Protein AF-A0A2N2AC97-F1 (afdb_monomer)

Radius of gyration: 33.81 Å; Cα contacts (8 Å, |Δi|>4): 163; chains: 1; bounding box: 79×68×100 Å

Nearest PDB structures (foldseek):
  2xqy-assembly2_E  TM=6.187E-01  e=1.130E+00  Suid alphaherpesvirus 1
  8y3t-assembly1_B  TM=5.162E-01  e=1.990E+00  Emesvirus zinderi
  3szh-assembly2_D  TM=3.914E-01  e=5.440E+00  Shewanella denitrificans OS217
  3szi-assembly3_F  TM=3.974E-01  e=6.169E+00  Shewanella denitrificans OS217
  5zdh-assembly1_A  TM=3.223E-01  e=2.559E+00  Escherichia coli ETEC H10407

Secondary structure (DSSP, 8-state):
-----------------PPPHHHHHHHHHHHHHHHHHHHHHHHHHHHHHHHHHHHHHHHHHHHHHHHHHHHTHHHHHTTTT-B-TTPPPPP-SSHHHHHHHHHHHHHHHHSTT-EEEEEEEETTEEEEEEEEE-TTSTT--GGGEEEEEEEEE-

Sequence (154 aa):
MLAQTSHVFHSPSRAQGGFSLMEVLIAVLILAIGLLGLAGLQTFSLQSNVNAYQRSQATALSYEIIDAMRTNRDIARAGGYDLALGAAPAGGASVNAQDVFAWYQRVTNLLPAAQASIQPIGVDVYTVTLQWSDSKRAGAAAGDTQTFTVTTQL

Foldseek 3Di:
DDDDDDDDDDDDDDDPDDDDPVNVVVVVVVVVVVVVVVVVVVVVVVVVVVVVQLLVLVVVLVVQVVVVCVVVVVCVQVVLQFFDWPDQQDQDPDPSSPSNNVSVVSLPVSAAPKTWGWDDPDRQKIKIKIKGFPPPDPDDDPVRIDIDIDIDGD

pLDDT: mean 87.78, std 14.35, range [38.34, 98.19]

Structure (mmCIF, N/CA/C/O backbone):
data_AF-A0A2N2AC97-F1
#
_entry.id   AF-A0A2N2AC97-F1
#
loop_
_atom_site.group_PDB
_atom_site.id
_atom_site.type_symbol
_atom_site.label_atom_id
_atom_site.label_alt_id
_atom_site.label_comp_id
_atom_site.label_asym_id
_atom_site.label_entity_id
_atom_site.label_seq_id
_atom_site.pdbx_PDB_ins_code
_atom_site.Cartn_x
_atom_site.Cartn_y
_atom_site.Cartn_z
_atom_site.occupancy
_atom_site.B_iso_or_equiv
_atom_site.auth_seq_id
_atom_site.auth_comp_id
_atom_site.auth_asym_id
_atom_site.auth_atom_id
_atom_site.pdbx_PDB_model_num
ATOM 1 N N . MET A 1 1 ? -56.431 -49.200 75.696 1.00 48.41 1 MET A N 1
ATOM 2 C CA . MET A 1 1 ? -56.320 -49.530 74.257 1.00 48.41 1 MET A CA 1
ATOM 3 C C . MET A 1 1 ? -56.024 -48.217 73.532 1.00 48.41 1 MET A C 1
ATOM 5 O O . MET A 1 1 ? -56.590 -47.209 73.925 1.00 48.41 1 MET A O 1
ATOM 9 N N . LEU A 1 2 ? -55.017 -48.213 72.658 1.00 44.66 2 LEU A N 1
ATOM 10 C CA . LEU A 1 2 ? -54.078 -47.115 72.357 1.00 44.66 2 LEU A CA 1
ATOM 11 C C . LEU A 1 2 ? -54.678 -45.846 71.713 1.00 44.66 2 LEU A C 1
ATOM 13 O O . LEU A 1 2 ? -55.498 -45.935 70.806 1.00 44.66 2 LEU A O 1
ATOM 17 N N . ALA A 1 3 ? -54.177 -44.679 72.137 1.00 52.81 3 ALA A N 1
ATOM 18 C CA . ALA A 1 3 ? -54.331 -43.401 71.443 1.00 52.81 3 ALA A CA 1
ATOM 19 C C . ALA A 1 3 ? -53.419 -43.364 70.204 1.00 52.81 3 ALA A C 1
ATOM 21 O O . ALA A 1 3 ? -52.243 -43.713 70.298 1.00 52.81 3 ALA A O 1
ATOM 22 N N . GLN A 1 4 ? -53.950 -42.945 69.055 1.00 59.34 4 GLN A N 1
ATOM 23 C CA . GLN A 1 4 ? -53.195 -42.799 67.811 1.00 59.34 4 GLN A CA 1
ATOM 24 C C . GLN A 1 4 ? -53.131 -41.312 67.440 1.00 59.34 4 GLN A C 1
ATOM 26 O O . GLN A 1 4 ? -54.106 -40.723 66.985 1.00 59.34 4 GLN A O 1
ATOM 31 N N . THR A 1 5 ? -51.982 -40.692 67.698 1.00 64.56 5 THR A N 1
ATOM 32 C CA . THR A 1 5 ? -51.648 -39.316 67.321 1.00 64.56 5 THR A CA 1
ATOM 33 C C . THR A 1 5 ? -51.212 -39.276 65.857 1.00 64.56 5 THR A C 1
ATOM 35 O O . THR A 1 5 ? -50.158 -39.790 65.489 1.00 64.56 5 THR A O 1
ATOM 38 N N . SER A 1 6 ? -52.022 -38.656 65.002 1.00 68.25 6 SER A N 1
ATOM 39 C CA . SER A 1 6 ? -51.676 -38.377 63.609 1.00 68.25 6 SER A CA 1
ATOM 40 C C . SER A 1 6 ? -50.721 -37.180 63.527 1.00 68.25 6 SER A C 1
ATOM 42 O O . SER A 1 6 ? -51.126 -36.044 63.773 1.00 68.25 6 SER A O 1
ATOM 44 N N . HIS A 1 7 ? -49.459 -37.416 63.166 1.00 63.84 7 HIS A N 1
ATOM 45 C CA . HIS A 1 7 ? -48.518 -36.346 62.828 1.00 63.84 7 HIS A CA 1
ATOM 46 C C . HIS A 1 7 ? -48.742 -35.887 61.380 1.00 63.84 7 HIS A C 1
ATOM 48 O O . HIS A 1 7 ? -48.517 -36.639 60.435 1.00 63.84 7 HIS A O 1
ATOM 54 N N . VAL A 1 8 ? -49.188 -34.641 61.211 1.00 73.31 8 VAL A N 1
ATOM 55 C CA . VAL A 1 8 ? -49.338 -33.978 59.908 1.00 73.31 8 VAL A CA 1
ATOM 56 C C . VAL A 1 8 ? -47.994 -33.360 59.510 1.00 73.31 8 VAL A C 1
ATOM 58 O O . VAL A 1 8 ? -47.516 -32.428 60.161 1.00 73.31 8 VAL A O 1
ATOM 61 N N . PHE A 1 9 ? -47.371 -33.868 58.443 1.00 69.62 9 PHE A N 1
ATOM 62 C CA . PHE A 1 9 ? -46.170 -33.267 57.857 1.00 69.62 9 PHE A CA 1
ATOM 63 C C . PHE A 1 9 ? -46.538 -31.975 57.115 1.00 69.62 9 PHE A C 1
ATOM 65 O O . PHE A 1 9 ? -47.241 -32.009 56.109 1.00 69.62 9 PHE A O 1
ATOM 72 N N . HIS A 1 10 ? -46.045 -30.836 57.598 1.00 70.88 10 HIS A N 1
ATOM 73 C CA . HIS A 1 10 ? -46.129 -29.561 56.889 1.00 70.88 10 HIS A CA 1
ATOM 74 C C . HIS A 1 10 ? -44.918 -29.440 55.958 1.00 70.88 10 HIS A C 1
ATOM 76 O O . HIS A 1 10 ? -43.780 -29.362 56.422 1.00 70.88 10 HIS A O 1
ATOM 82 N N . SER A 1 11 ? -45.140 -29.444 54.642 1.00 73.69 11 SER A N 1
ATOM 83 C CA . SER A 1 11 ? -44.089 -29.123 53.673 1.00 73.69 11 SER A CA 1
ATOM 84 C C . SER A 1 11 ? -43.757 -27.629 53.760 1.00 73.69 11 SER A C 1
ATOM 86 O O . SER A 1 11 ? -44.674 -26.811 53.661 1.00 73.69 11 SER A O 1
ATOM 88 N N . PRO A 1 12 ? -42.482 -27.231 53.923 1.00 67.94 12 PRO A N 1
ATOM 89 C CA . PRO A 1 12 ? -42.126 -25.822 53.910 1.00 67.94 12 PRO A CA 1
ATOM 90 C C . PRO A 1 12 ? -42.380 -25.248 52.512 1.00 67.94 12 PRO A C 1
ATOM 92 O O . PRO A 1 12 ? -41.783 -25.674 51.521 1.00 67.94 12 PRO A O 1
ATOM 95 N N . SER A 1 13 ? -43.281 -24.272 52.432 1.00 68.56 13 SER A N 1
ATOM 96 C CA . SER A 1 13 ? -43.493 -23.446 51.249 1.00 68.56 13 SER A CA 1
ATOM 97 C C . SER A 1 13 ? -42.212 -22.666 50.952 1.00 68.56 13 SER A C 1
ATOM 99 O O . SER A 1 13 ? -41.811 -21.805 51.737 1.00 68.56 13 SER A O 1
ATOM 101 N N . ARG A 1 14 ? -41.551 -22.964 49.826 1.00 67.38 14 ARG A N 1
ATOM 102 C CA . ARG A 1 14 ? -40.446 -22.142 49.316 1.00 67.38 14 ARG A CA 1
ATOM 103 C C . ARG A 1 14 ? -40.972 -20.728 49.079 1.00 67.38 14 ARG A C 1
ATOM 105 O O . ARG A 1 14 ? -41.872 -20.543 48.264 1.00 67.38 14 ARG A O 1
ATOM 112 N N . ALA A 1 15 ? -40.420 -19.749 49.790 1.00 63.06 15 ALA A N 1
ATOM 113 C CA . ALA A 1 15 ? -40.718 -18.345 49.559 1.00 63.06 15 ALA A CA 1
ATOM 114 C C . ALA A 1 15 ? -40.333 -17.987 48.114 1.00 63.06 15 ALA A C 1
ATOM 116 O O . ALA A 1 15 ? -39.158 -18.027 47.749 1.00 63.06 15 ALA A O 1
ATOM 117 N N . GLN A 1 16 ? -41.326 -17.680 47.280 1.00 62.84 16 GLN A N 1
ATOM 118 C CA . GLN A 1 16 ? -41.102 -17.046 45.986 1.00 62.84 16 GLN A CA 1
ATOM 119 C C . GLN A 1 16 ? -40.643 -15.611 46.254 1.00 62.84 16 GLN A C 1
ATOM 121 O O . GLN A 1 16 ? -41.453 -14.725 46.516 1.00 62.84 16 GLN A O 1
ATOM 126 N N . GLY A 1 17 ? -39.328 -15.395 46.249 1.00 63.72 17 GLY A N 1
ATOM 127 C CA . GLY A 1 17 ? -38.753 -14.056 46.210 1.00 63.72 17 GLY A CA 1
ATOM 128 C C . GLY A 1 17 ? -39.037 -13.442 44.843 1.00 63.72 17 GLY A C 1
ATOM 129 O O . GLY A 1 17 ? -38.502 -13.907 43.841 1.00 63.72 17 GLY A O 1
ATOM 130 N N . GLY A 1 18 ? -39.925 -12.450 44.789 1.00 69.31 18 GLY A N 1
ATOM 131 C CA . GLY A 1 18 ? -40.121 -11.638 43.590 1.00 69.31 18 GLY A CA 1
ATOM 132 C C . GLY A 1 18 ? -38.859 -10.837 43.260 1.00 69.31 18 GLY A C 1
ATOM 133 O O . GLY A 1 18 ? -38.106 -10.464 44.159 1.00 69.31 18 GLY A O 1
ATOM 134 N N . PHE A 1 19 ? -38.636 -10.569 41.973 1.00 70.31 19 PHE A N 1
ATOM 135 C CA . PHE A 1 19 ? -37.532 -9.729 41.507 1.00 70.31 19 PHE A CA 1
ATOM 136 C C . PHE A 1 19 ? -37.603 -8.328 42.127 1.00 70.31 19 PHE A C 1
ATOM 138 O O . PHE A 1 19 ? -38.654 -7.681 42.120 1.00 70.31 19 PHE A O 1
ATOM 145 N N . SER A 1 20 ? -36.473 -7.846 42.645 1.00 83.88 20 SER A N 1
ATOM 146 C CA . SER A 1 20 ? -36.346 -6.477 43.149 1.00 83.88 20 SER A CA 1
ATOM 147 C C . SER A 1 20 ? -36.136 -5.493 41.992 1.00 83.88 20 SER A C 1
ATOM 149 O O . SER A 1 20 ? -35.414 -5.785 41.041 1.00 83.88 20 SER A O 1
ATOM 151 N N . LEU A 1 21 ? -36.694 -4.281 42.083 1.00 90.12 21 LEU A N 1
ATOM 152 C CA . LEU A 1 21 ? -36.465 -3.210 41.098 1.00 90.12 21 LEU A CA 1
ATOM 153 C C . LEU A 1 21 ? -34.973 -2.839 40.978 1.00 90.12 21 LEU A C 1
ATOM 155 O O . LEU A 1 21 ? -34.499 -2.493 39.898 1.00 90.12 21 LEU A O 1
ATOM 159 N N . MET A 1 22 ? -34.212 -2.990 42.067 1.00 90.81 22 MET A N 1
ATOM 160 C CA . MET A 1 22 ? -32.756 -2.812 42.068 1.00 90.81 22 MET A CA 1
ATOM 161 C C . MET A 1 22 ? -32.041 -3.848 41.196 1.00 90.81 22 MET A C 1
ATOM 163 O O . MET A 1 22 ? -31.050 -3.524 40.551 1.00 90.81 22 MET A O 1
ATOM 167 N N . GLU A 1 23 ? -32.549 -5.078 41.139 1.00 91.88 23 GLU A N 1
ATOM 168 C CA . GLU A 1 23 ? -31.954 -6.160 40.352 1.00 91.88 23 GLU A CA 1
ATOM 169 C C . GLU A 1 23 ? -32.091 -5.891 38.851 1.00 91.88 23 GLU A C 1
ATOM 171 O O . GLU A 1 23 ? -31.125 -6.025 38.101 1.00 91.88 23 GLU A O 1
ATOM 176 N N . VAL A 1 24 ? -33.256 -5.392 38.427 1.00 93.69 24 VAL A N 1
ATOM 177 C CA . VAL A 1 24 ? -33.490 -4.970 37.038 1.00 93.69 24 VAL A CA 1
ATOM 178 C C . VAL A 1 24 ? -32.605 -3.777 36.668 1.00 93.69 24 VAL A C 1
ATOM 180 O O . VAL A 1 24 ? -32.011 -3.771 35.592 1.00 93.69 24 VAL A O 1
ATOM 183 N N . LEU A 1 25 ? -32.457 -2.786 37.554 1.00 95.62 25 LEU A N 1
ATOM 184 C CA . LEU A 1 25 ? -31.582 -1.634 37.307 1.00 95.62 25 LEU A CA 1
ATOM 185 C C . LEU A 1 25 ? -30.110 -2.039 37.162 1.00 95.62 25 LEU A C 1
ATOM 187 O O . LEU A 1 25 ? -29.429 -1.551 36.262 1.00 95.62 25 LEU A O 1
ATOM 191 N N . ILE A 1 26 ? -29.630 -2.956 38.006 1.00 95.56 26 ILE A N 1
ATOM 192 C CA . ILE A 1 26 ? -28.266 -3.488 37.909 1.00 95.56 26 ILE A CA 1
ATOM 193 C C . ILE A 1 26 ? -28.094 -4.275 36.603 1.00 95.56 26 ILE A C 1
ATOM 195 O O . ILE A 1 26 ? -27.094 -4.086 35.911 1.00 95.56 26 ILE A O 1
ATOM 199 N N . ALA A 1 27 ? -29.073 -5.098 36.215 1.00 96.56 27 ALA A N 1
ATOM 200 C CA . ALA A 1 27 ? -29.029 -5.841 34.956 1.00 96.56 27 ALA A CA 1
ATOM 201 C C . ALA A 1 27 ? -28.963 -4.908 33.734 1.00 96.56 27 ALA A C 1
ATOM 203 O O . ALA A 1 27 ? -28.132 -5.110 32.847 1.00 96.56 27 ALA A O 1
ATOM 204 N N . VAL A 1 28 ? -29.783 -3.852 33.704 1.00 96.44 28 VAL A N 1
ATOM 205 C CA . VAL A 1 28 ? -29.768 -2.848 32.629 1.00 96.44 28 VAL A CA 1
ATOM 206 C C . VAL A 1 28 ? -28.449 -2.070 32.611 1.00 96.44 28 VAL A C 1
ATOM 208 O O . VAL A 1 28 ? -27.915 -1.822 31.532 1.00 96.44 28 VAL A O 1
ATOM 211 N N . LEU A 1 29 ? -27.883 -1.728 33.774 1.00 97.62 29 LEU A N 1
ATOM 212 C CA . LEU A 1 29 ? -26.582 -1.058 33.865 1.00 97.62 29 LEU A CA 1
ATOM 213 C C . LEU A 1 29 ? -25.455 -1.921 33.279 1.00 97.62 29 LEU A C 1
ATOM 215 O O . LEU A 1 29 ? -24.668 -1.440 32.463 1.00 97.62 29 LEU A O 1
ATOM 219 N N . ILE A 1 30 ? -25.393 -3.199 33.661 1.00 97.94 30 ILE A N 1
ATOM 220 C CA . ILE A 1 30 ? -24.400 -4.146 33.136 1.00 97.94 30 ILE A CA 1
ATOM 221 C C . ILE A 1 30 ? -24.574 -4.311 31.622 1.00 97.94 30 ILE A C 1
ATOM 223 O O . ILE A 1 30 ? -23.591 -4.259 30.880 1.00 97.94 30 ILE A O 1
ATOM 227 N N . LEU A 1 31 ? -25.816 -4.454 31.149 1.00 97.75 31 LEU A N 1
ATOM 228 C CA . LEU A 1 31 ? -26.125 -4.556 29.723 1.00 97.75 31 LEU A CA 1
ATOM 229 C C . LEU A 1 31 ? -25.673 -3.309 28.954 1.00 97.75 31 LEU A C 1
ATOM 231 O O . LEU A 1 31 ? -25.054 -3.437 27.900 1.00 97.75 31 LEU A O 1
ATOM 235 N N . ALA A 1 32 ? -25.937 -2.114 29.482 1.00 97.94 32 ALA A N 1
ATOM 236 C CA . ALA A 1 32 ? -25.534 -0.860 28.855 1.00 97.94 32 ALA A CA 1
ATOM 237 C C . ALA A 1 32 ? -24.007 -0.775 28.689 1.00 97.94 32 ALA A C 1
ATOM 239 O O . ALA A 1 32 ? -23.525 -0.438 27.607 1.00 97.94 32 ALA A O 1
ATOM 240 N N . ILE A 1 33 ? -23.241 -1.153 29.719 1.00 98.06 33 ILE A N 1
ATOM 241 C CA . ILE A 1 33 ? -21.772 -1.215 29.650 1.00 98.06 33 ILE A CA 1
ATOM 242 C C . ILE A 1 33 ? -21.320 -2.253 28.609 1.00 98.06 33 ILE A C 1
ATOM 244 O O . ILE A 1 33 ? -20.435 -1.970 27.800 1.00 98.06 33 ILE A O 1
ATOM 248 N N . GLY A 1 34 ? -21.953 -3.430 28.581 1.00 97.94 34 GLY A N 1
ATOM 249 C CA . GLY A 1 34 ? -21.657 -4.478 27.601 1.00 97.94 34 GLY A CA 1
ATOM 250 C C . GLY A 1 34 ? -21.879 -4.031 26.152 1.00 97.94 34 GLY A C 1
ATOM 251 O O . GLY A 1 34 ? -21.033 -4.275 25.291 1.00 97.94 34 GLY A O 1
ATOM 252 N N . LEU A 1 35 ? -22.976 -3.319 25.879 1.00 97.75 35 LEU A N 1
ATOM 253 C CA . LEU A 1 35 ? -23.287 -2.795 24.546 1.00 97.75 35 LEU A CA 1
ATOM 254 C C . LEU A 1 35 ? -22.317 -1.690 24.103 1.00 97.75 35 LEU A C 1
ATOM 256 O O . LEU A 1 35 ? -21.934 -1.654 22.933 1.00 97.75 35 LEU A O 1
ATOM 260 N N . LEU A 1 36 ? -21.866 -0.829 25.022 1.00 96.88 36 LEU A N 1
ATOM 261 C CA . LEU A 1 36 ? -20.815 0.154 24.731 1.00 96.88 36 LEU A CA 1
ATOM 262 C C . LEU A 1 36 ? -19.488 -0.530 24.373 1.00 96.88 36 LEU A C 1
ATOM 264 O O . LEU A 1 36 ? -18.826 -0.127 23.415 1.00 96.88 36 LEU A O 1
ATOM 268 N N . GLY A 1 37 ? -19.134 -1.602 25.089 1.00 97.12 37 GLY A N 1
ATOM 269 C CA . GLY A 1 37 ? -17.976 -2.434 24.755 1.00 97.12 37 GLY A CA 1
ATOM 270 C C . GLY A 1 37 ? -18.075 -3.034 23.349 1.00 97.12 37 GLY A C 1
ATOM 271 O O . GLY A 1 37 ? -17.130 -2.935 22.565 1.00 97.12 37 GLY A O 1
ATOM 272 N N . LEU A 1 38 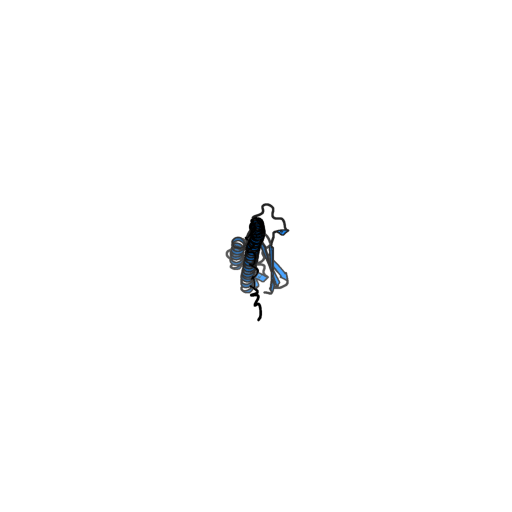? -19.239 -3.585 22.989 1.00 97.31 38 LEU A N 1
ATOM 273 C CA . LEU A 1 38 ? -19.493 -4.145 21.658 1.00 97.31 38 LEU A CA 1
ATOM 274 C C . LEU A 1 38 ? -19.376 -3.092 20.543 1.00 97.31 38 LEU A C 1
ATOM 276 O O . LEU A 1 38 ? -18.773 -3.365 19.507 1.00 97.31 38 LEU A O 1
ATOM 280 N N . ALA A 1 39 ? -19.906 -1.884 20.753 1.00 95.81 39 ALA A N 1
ATOM 281 C CA . ALA A 1 39 ? -19.800 -0.795 19.781 1.00 95.81 39 ALA A CA 1
ATOM 282 C C . ALA A 1 39 ? -18.337 -0.375 19.532 1.00 95.81 39 ALA A C 1
ATOM 284 O O . ALA A 1 39 ? -17.937 -0.128 18.387 1.00 95.81 39 ALA A O 1
ATOM 285 N N . GLY A 1 40 ? -17.517 -0.352 20.589 1.00 95.12 40 GLY A N 1
ATOM 286 C CA . GLY A 1 40 ? -16.077 -0.115 20.481 1.00 95.12 40 GLY A CA 1
ATOM 287 C C . GLY A 1 40 ? -15.373 -1.196 19.659 1.00 95.12 40 GLY A C 1
ATOM 288 O O . GLY A 1 40 ? -14.621 -0.880 18.735 1.00 95.12 40 GLY A O 1
ATOM 289 N N . LEU A 1 41 ? -15.677 -2.470 19.931 1.00 96.56 41 LEU A N 1
ATOM 290 C CA . LEU A 1 41 ? -15.136 -3.598 19.168 1.00 96.56 41 LEU A CA 1
ATOM 291 C C . LEU A 1 41 ? -15.549 -3.544 17.695 1.00 96.56 41 LEU A C 1
ATOM 293 O O . LEU A 1 41 ? -14.701 -3.716 16.826 1.00 96.56 41 LEU A O 1
ATOM 297 N N . GLN A 1 42 ? -16.813 -3.235 17.399 1.00 96.25 42 GLN A N 1
ATOM 298 C CA . GLN A 1 42 ? -17.302 -3.110 16.026 1.00 96.25 42 GLN A CA 1
ATOM 299 C C . GLN A 1 42 ? -16.537 -2.034 15.243 1.00 96.25 42 GLN A C 1
ATOM 301 O O . GLN A 1 42 ? -16.140 -2.259 14.098 1.00 96.25 42 GLN A O 1
ATOM 306 N N . THR A 1 43 ? -16.301 -0.878 15.866 1.00 93.12 43 THR A N 1
ATOM 307 C CA . THR A 1 43 ? -15.538 0.223 15.257 1.00 93.12 43 THR A CA 1
ATOM 308 C C . THR A 1 43 ? -14.093 -0.195 14.988 1.00 93.12 43 THR A C 1
ATOM 310 O O . THR A 1 43 ? -13.581 -0.001 13.885 1.00 93.12 43 THR A O 1
ATOM 313 N N . PHE A 1 44 ? -13.450 -0.836 15.966 1.00 92.50 44 PHE A N 1
ATOM 314 C CA . PHE A 1 44 ? -12.093 -1.357 15.819 1.00 92.50 44 PHE A CA 1
ATOM 315 C C . PHE A 1 44 ? -11.993 -2.406 14.701 1.00 92.50 44 PHE A C 1
ATOM 317 O O . PHE A 1 44 ? -11.090 -2.341 13.864 1.00 92.50 44 PHE A O 1
ATOM 324 N N . SER A 1 45 ? -12.944 -3.341 14.633 1.00 94.81 45 SER A N 1
ATOM 32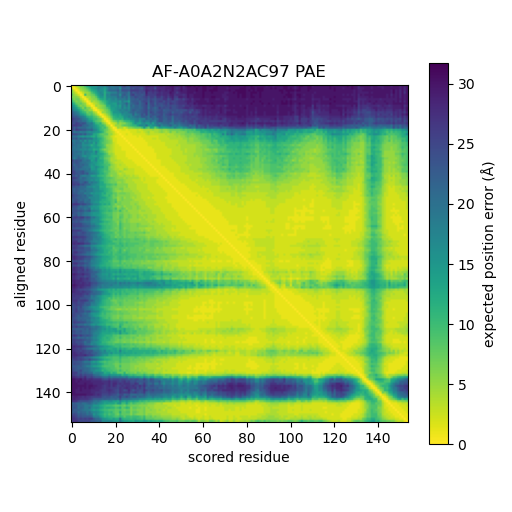5 C CA . SER A 1 45 ? -13.003 -4.357 13.582 1.00 94.81 45 SER A CA 1
ATOM 326 C C . SER A 1 45 ? -13.145 -3.740 12.192 1.00 94.81 45 SER A C 1
ATOM 328 O O . SER A 1 45 ? -12.478 -4.189 11.262 1.00 94.81 45 SER A O 1
ATOM 330 N N . LEU A 1 46 ? -13.969 -2.702 12.024 1.00 94.12 46 LEU A N 1
ATOM 331 C CA . LEU A 1 46 ? -14.093 -2.001 10.742 1.00 94.12 46 LEU A CA 1
ATOM 332 C C . LEU A 1 46 ? -12.777 -1.330 10.335 1.00 94.12 46 LEU A C 1
ATOM 334 O O . LEU A 1 46 ? -12.330 -1.514 9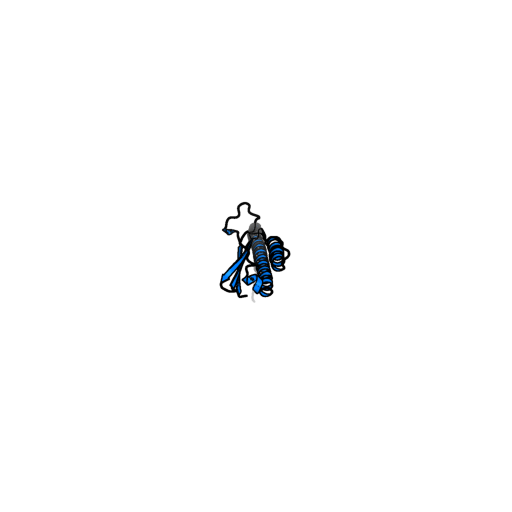.204 1.00 94.12 46 LEU A O 1
ATOM 338 N N . GLN A 1 47 ? -12.121 -0.624 11.258 1.00 90.62 47 GLN A N 1
ATOM 339 C CA . GLN A 1 47 ? -10.833 0.016 10.982 1.00 90.62 47 GLN A CA 1
ATOM 340 C C . GLN A 1 47 ? -9.757 -1.008 10.595 1.00 90.62 47 GLN A C 1
ATOM 342 O O . GLN A 1 47 ? -9.008 -0.801 9.641 1.00 90.62 47 GLN A O 1
ATOM 347 N N . SER A 1 48 ? -9.703 -2.137 11.306 1.00 91.06 48 SER A N 1
ATOM 348 C CA . SER A 1 48 ? -8.783 -3.234 11.000 1.00 91.06 48 SER A CA 1
ATOM 349 C C . SER A 1 48 ? -9.011 -3.793 9.591 1.00 91.06 48 SER A C 1
ATOM 351 O O . SER A 1 48 ? -8.058 -3.961 8.829 1.00 91.06 48 SER A O 1
ATOM 353 N N . ASN A 1 49 ? -10.275 -3.993 9.197 1.00 94.19 49 ASN A N 1
ATOM 354 C CA . ASN A 1 49 ? -10.625 -4.449 7.850 1.00 94.19 49 ASN A CA 1
ATOM 355 C C . ASN A 1 49 ? -10.203 -3.451 6.763 1.00 94.19 49 ASN A C 1
ATOM 357 O O . ASN A 1 49 ? -9.640 -3.863 5.751 1.00 94.19 49 ASN A O 1
ATOM 361 N N . VAL A 1 50 ? -10.418 -2.146 6.969 1.00 91.31 50 VAL A N 1
ATOM 362 C CA . VAL A 1 50 ? -9.978 -1.107 6.019 1.00 91.31 50 VAL A CA 1
ATOM 363 C C . VAL A 1 50 ? -8.457 -1.124 5.857 1.00 91.31 50 VAL A C 1
ATOM 365 O O . VAL A 1 50 ? -7.958 -1.118 4.731 1.00 91.31 50 VAL A O 1
ATOM 368 N N . ASN A 1 51 ? -7.713 -1.219 6.961 1.00 90.75 51 ASN A N 1
ATOM 369 C CA . ASN A 1 51 ? -6.251 -1.273 6.930 1.00 90.75 51 ASN A CA 1
ATOM 370 C C . ASN A 1 51 ? -5.741 -2.527 6.195 1.00 90.75 51 ASN A C 1
ATOM 372 O O . ASN A 1 51 ? -4.811 -2.446 5.391 1.00 90.75 51 ASN A O 1
ATOM 376 N N . ALA A 1 52 ? -6.352 -3.689 6.448 1.00 93.19 52 ALA A N 1
ATOM 377 C CA . ALA A 1 52 ? -6.018 -4.938 5.765 1.00 93.19 52 ALA A CA 1
ATOM 378 C C . ALA A 1 52 ? -6.333 -4.874 4.261 1.00 93.19 52 ALA A C 1
ATOM 380 O O . ALA A 1 52 ? -5.529 -5.313 3.434 1.00 93.19 52 ALA A O 1
ATOM 381 N N . TYR A 1 53 ? -7.468 -4.273 3.899 1.00 95.25 53 TYR A N 1
ATOM 382 C CA . TYR A 1 53 ? -7.856 -4.055 2.510 1.00 95.25 53 TYR A CA 1
ATOM 383 C C . TYR A 1 53 ? -6.849 -3.157 1.780 1.00 95.25 53 TYR A C 1
ATOM 385 O O . TYR A 1 53 ? -6.332 -3.547 0.737 1.00 95.25 53 TYR A O 1
ATOM 393 N N . GLN A 1 54 ? -6.476 -2.010 2.357 1.00 94.88 54 GLN A N 1
ATOM 394 C CA . GLN A 1 54 ? -5.474 -1.109 1.771 1.00 94.88 54 GLN A CA 1
ATOM 395 C C . GLN A 1 54 ? -4.110 -1.787 1.590 1.00 94.88 54 GLN A C 1
ATOM 397 O O . GLN A 1 54 ? -3.488 -1.648 0.541 1.00 94.88 54 GLN A O 1
ATOM 402 N N . ARG A 1 55 ? -3.656 -2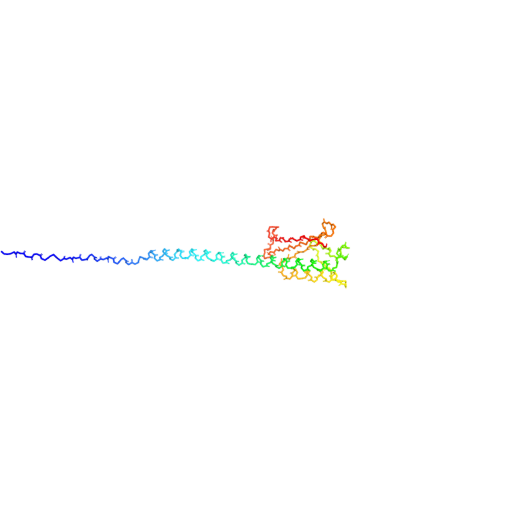.582 2.570 1.00 94.81 55 ARG A N 1
ATOM 403 C CA . ARG A 1 55 ? -2.412 -3.366 2.446 1.00 94.81 55 ARG A CA 1
ATOM 404 C C . ARG A 1 55 ? -2.486 -4.412 1.333 1.00 94.81 55 ARG A C 1
ATOM 406 O O . ARG A 1 55 ? -1.494 -4.632 0.639 1.00 94.81 55 ARG A O 1
ATOM 413 N N . SER A 1 56 ? -3.650 -5.024 1.137 1.00 97.06 56 SER A N 1
ATOM 414 C CA . SER A 1 56 ? -3.876 -5.976 0.043 1.00 97.06 56 SER A CA 1
ATOM 415 C C . SER A 1 56 ? -3.818 -5.277 -1.319 1.00 97.06 56 SER A C 1
ATOM 417 O O . SER A 1 56 ? -3.136 -5.758 -2.221 1.00 97.06 56 SER A O 1
ATOM 419 N N . GLN A 1 57 ? -4.439 -4.098 -1.439 1.00 97.25 57 GLN A N 1
ATOM 420 C CA . GLN A 1 57 ? -4.360 -3.268 -2.646 1.00 97.25 57 GLN A CA 1
ATOM 421 C C . GLN A 1 57 ? -2.919 -2.834 -2.934 1.00 97.25 57 GLN A C 1
ATOM 423 O O . GLN A 1 57 ? -2.453 -2.984 -4.059 1.00 97.25 57 GLN A O 1
ATOM 428 N N . ALA A 1 58 ? -2.187 -2.363 -1.920 1.00 97.25 58 ALA A N 1
ATOM 429 C CA . ALA A 1 58 ? -0.778 -1.996 -2.052 1.00 97.25 58 ALA A CA 1
ATOM 430 C C . ALA A 1 58 ? 0.075 -3.181 -2.536 1.00 97.25 58 ALA A C 1
ATOM 432 O O . ALA A 1 58 ? 0.892 -3.026 -3.436 1.00 97.25 58 ALA A O 1
ATOM 433 N N . THR A 1 59 ? -0.172 -4.380 -2.002 1.00 97.50 59 THR A N 1
ATOM 434 C CA . THR A 1 59 ? 0.509 -5.607 -2.437 1.00 97.50 59 THR A CA 1
ATOM 435 C C . THR A 1 59 ? 0.251 -5.898 -3.916 1.00 97.50 59 THR A C 1
ATOM 437 O O . THR A 1 59 ? 1.200 -6.097 -4.671 1.00 97.50 59 THR A O 1
ATOM 440 N N . ALA A 1 60 ? -1.014 -5.885 -4.344 1.00 98.00 60 ALA A N 1
ATOM 441 C CA . ALA A 1 60 ? -1.383 -6.134 -5.736 1.00 98.00 60 ALA A CA 1
ATOM 442 C C . ALA A 1 60 ? -0.769 -5.094 -6.690 1.00 98.00 60 ALA A C 1
ATOM 444 O O . ALA A 1 60 ? -0.178 -5.462 -7.702 1.00 98.00 60 ALA A O 1
ATOM 445 N N . LEU A 1 61 ? -0.834 -3.809 -6.326 1.00 98.19 61 LEU A N 1
ATOM 446 C CA . LEU A 1 61 ? -0.252 -2.707 -7.096 1.00 98.19 61 LEU A CA 1
ATOM 447 C C . LEU A 1 61 ? 1.276 -2.802 -7.186 1.00 98.19 61 LEU A C 1
ATOM 449 O O . LEU A 1 61 ? 1.847 -2.487 -8.227 1.00 98.19 61 LEU A O 1
ATOM 453 N N . SER A 1 62 ? 1.964 -3.227 -6.122 1.00 97.94 62 SER A N 1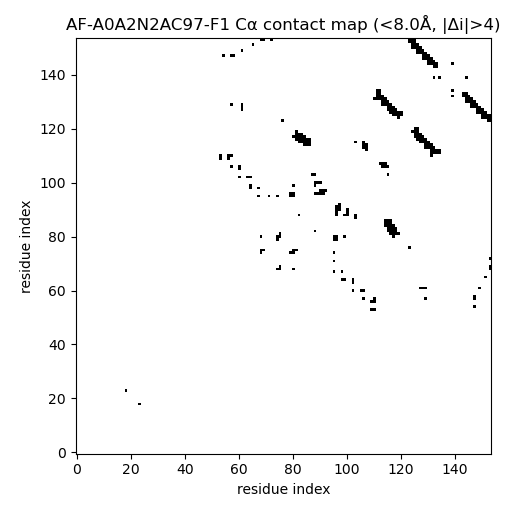
ATOM 454 C CA . SER A 1 62 ? 3.413 -3.443 -6.172 1.00 97.94 62 SER A CA 1
ATOM 455 C C . SER A 1 62 ? 3.783 -4.566 -7.140 1.00 97.94 62 SER A C 1
ATOM 457 O O . SER A 1 62 ? 4.695 -4.385 -7.940 1.00 97.94 62 SER A O 1
ATOM 459 N N . TYR A 1 63 ? 3.079 -5.701 -7.110 1.00 97.75 63 TYR A N 1
ATOM 460 C CA . TYR A 1 63 ? 3.363 -6.798 -8.042 1.00 97.75 63 TYR A CA 1
ATOM 461 C C . TYR A 1 63 ? 3.045 -6.437 -9.491 1.00 97.75 63 TYR A C 1
ATOM 463 O O . TYR A 1 63 ? 3.831 -6.759 -10.374 1.00 97.75 63 TYR A O 1
ATOM 471 N N . GLU A 1 64 ? 1.967 -5.689 -9.723 1.00 97.38 64 GLU A N 1
ATOM 472 C CA . GLU A 1 64 ? 1.600 -5.208 -11.053 1.00 97.38 64 GLU A CA 1
ATOM 473 C C . GLU A 1 64 ? 2.754 -4.462 -11.747 1.00 97.38 64 GLU A C 1
ATOM 475 O O . GLU A 1 64 ? 3.119 -4.791 -12.877 1.00 97.38 64 GLU A O 1
ATOM 480 N N . ILE A 1 65 ? 3.367 -3.481 -11.072 1.00 97.50 65 ILE A N 1
ATOM 481 C CA . ILE A 1 65 ? 4.470 -2.717 -11.673 1.00 97.50 65 ILE A CA 1
ATOM 482 C C . ILE A 1 65 ? 5.763 -3.532 -11.756 1.00 97.50 65 ILE A C 1
ATOM 484 O O . ILE A 1 65 ? 6.537 -3.371 -12.698 1.00 97.50 65 ILE A O 1
ATOM 488 N N . ILE A 1 66 ? 5.992 -4.443 -10.806 1.00 97.69 66 ILE A N 1
ATOM 489 C CA . ILE A 1 66 ? 7.136 -5.360 -10.841 1.00 97.69 66 ILE A CA 1
ATOM 490 C C . ILE A 1 66 ? 7.064 -6.265 -12.071 1.00 97.69 66 ILE A C 1
ATOM 492 O O . ILE A 1 66 ? 8.078 -6.464 -12.740 1.00 97.69 66 ILE A O 1
ATOM 496 N N . ASP A 1 67 ? 5.884 -6.771 -12.409 1.00 97.19 67 ASP A N 1
ATOM 497 C CA . ASP A 1 67 ? 5.706 -7.633 -13.573 1.00 97.19 67 ASP A CA 1
ATOM 498 C C . ASP A 1 67 ? 5.858 -6.855 -14.893 1.00 97.19 67 ASP A C 1
ATOM 500 O O . ASP A 1 67 ? 6.473 -7.361 -15.839 1.00 97.19 67 ASP A O 1
ATOM 504 N N . ALA A 1 68 ? 5.420 -5.591 -14.947 1.00 96.12 68 ALA A N 1
ATOM 505 C CA . ALA A 1 68 ? 5.704 -4.702 -16.079 1.00 96.12 68 ALA A CA 1
ATOM 506 C C . ALA A 1 68 ? 7.217 -4.447 -16.252 1.00 96.12 68 ALA A C 1
ATOM 508 O O . ALA A 1 68 ? 7.746 -4.552 -17.365 1.00 96.12 68 ALA A O 1
ATOM 509 N N . MET A 1 69 ? 7.941 -4.206 -15.150 1.00 97.12 69 MET A N 1
ATOM 510 C CA . MET A 1 69 ? 9.404 -4.067 -15.157 1.00 97.12 69 MET A CA 1
ATOM 511 C C . MET A 1 69 ? 10.109 -5.348 -15.608 1.00 97.12 69 MET A C 1
ATOM 513 O O . MET A 1 69 ? 11.054 -5.277 -16.388 1.00 97.12 69 MET A O 1
ATOM 517 N N . ARG A 1 70 ? 9.653 -6.524 -15.156 1.00 95.88 70 ARG A N 1
ATOM 518 C CA . ARG A 1 70 ? 10.209 -7.822 -15.579 1.00 95.88 70 ARG A CA 1
ATOM 519 C C . ARG A 1 70 ?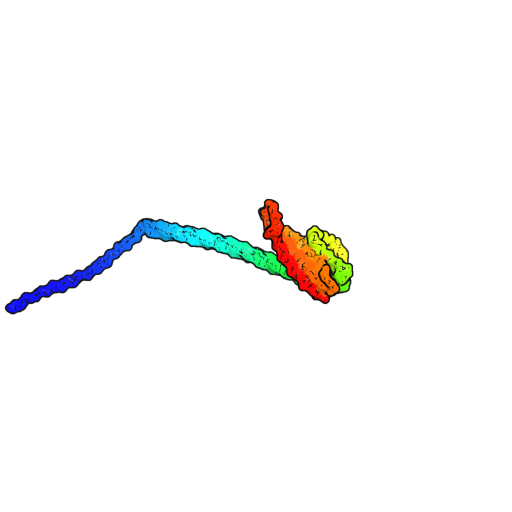 9.999 -8.078 -17.063 1.00 95.88 70 ARG A C 1
ATOM 521 O O . ARG A 1 70 ? 10.905 -8.569 -17.730 1.00 95.88 70 ARG A O 1
ATOM 528 N N . THR A 1 71 ? 8.830 -7.711 -17.580 1.00 96.62 71 THR A N 1
ATOM 529 C CA . THR A 1 71 ? 8.516 -7.819 -19.011 1.00 96.62 71 THR A CA 1
ATOM 530 C C . THR A 1 71 ? 9.435 -6.924 -19.846 1.00 96.62 71 THR A C 1
ATOM 532 O O . THR A 1 71 ? 9.861 -7.309 -20.930 1.00 96.62 71 THR A O 1
ATOM 535 N N . ASN A 1 72 ? 9.802 -5.756 -19.313 1.00 95.12 72 ASN A N 1
ATOM 536 C CA . ASN A 1 72 ? 10.626 -4.753 -19.981 1.00 95.12 72 ASN A CA 1
ATOM 537 C C . ASN A 1 72 ? 11.980 -4.551 -19.277 1.00 95.12 72 ASN A C 1
ATOM 539 O O . ASN A 1 72 ? 12.403 -3.414 -19.045 1.00 95.12 72 ASN A O 1
ATOM 543 N N . ARG A 1 73 ? 12.666 -5.649 -18.926 1.00 95.31 73 ARG A N 1
ATOM 544 C CA . ARG A 1 73 ? 13.854 -5.628 -18.051 1.00 95.31 73 ARG A CA 1
ATOM 545 C C . ARG A 1 73 ? 14.968 -4.700 -18.534 1.00 95.31 73 ARG A C 1
ATOM 547 O O . ARG A 1 73 ? 15.558 -3.999 -17.718 1.00 95.31 73 ARG A O 1
ATOM 554 N N . ASP A 1 74 ? 15.238 -4.646 -19.836 1.00 95.25 74 ASP A N 1
ATOM 555 C CA . ASP A 1 74 ? 16.279 -3.763 -20.382 1.00 95.25 74 ASP A CA 1
ATOM 556 C C . ASP A 1 74 ? 15.920 -2.276 -20.233 1.00 95.25 74 ASP A C 1
ATOM 558 O O . ASP A 1 74 ? 16.789 -1.452 -19.949 1.00 95.25 74 ASP A O 1
ATOM 562 N N . ILE A 1 75 ? 14.632 -1.931 -20.336 1.00 94.69 75 ILE A N 1
ATOM 563 C CA . ILE A 1 75 ? 14.141 -0.566 -20.096 1.00 94.69 75 ILE A CA 1
ATOM 564 C C . ILE A 1 75 ? 14.214 -0.231 -18.603 1.00 94.69 75 ILE A C 1
ATOM 566 O O . ILE A 1 75 ? 14.618 0.874 -18.243 1.00 94.69 75 ILE A O 1
ATOM 570 N N . ALA A 1 76 ? 13.862 -1.179 -17.730 1.00 94.81 76 ALA A N 1
ATOM 571 C CA . ALA A 1 76 ? 13.991 -1.010 -16.284 1.00 94.81 76 ALA A CA 1
ATOM 572 C C . ALA A 1 76 ? 15.453 -0.771 -15.876 1.00 94.81 76 ALA A C 1
ATOM 574 O O . ALA A 1 76 ? 15.734 0.199 -15.175 1.00 94.81 76 ALA A O 1
ATOM 575 N N . ARG A 1 77 ? 16.397 -1.566 -16.401 1.00 94.69 77 ARG A N 1
ATOM 576 C CA . ARG A 1 77 ? 17.849 -1.387 -16.205 1.00 94.69 77 ARG A CA 1
ATOM 577 C C . ARG A 1 77 ? 18.362 -0.024 -16.665 1.00 94.69 77 ARG A C 1
ATOM 579 O O . ARG A 1 77 ? 19.295 0.506 -16.071 1.00 94.69 77 ARG A O 1
ATOM 586 N N . ALA A 1 78 ? 17.761 0.538 -17.711 1.00 94.06 78 ALA A N 1
ATOM 587 C CA . ALA A 1 78 ? 18.075 1.873 -18.213 1.00 94.06 78 ALA A CA 1
ATOM 588 C C . ALA A 1 78 ? 17.418 3.014 -17.401 1.00 94.06 78 ALA A C 1
ATOM 590 O O . ALA A 1 78 ? 17.543 4.174 -17.786 1.00 94.06 78 ALA A O 1
ATOM 591 N N . GLY A 1 79 ? 16.712 2.703 -16.306 1.00 93.00 79 GLY A N 1
ATOM 592 C CA . GLY A 1 79 ? 16.033 3.673 -15.440 1.00 93.00 79 GLY A CA 1
ATOM 593 C C . GLY A 1 79 ? 14.651 4.105 -15.937 1.00 93.00 79 GLY A C 1
ATOM 594 O O . GLY A 1 79 ? 14.062 5.046 -15.412 1.00 93.00 79 GLY A O 1
ATOM 595 N N . GLY A 1 80 ? 14.086 3.430 -16.944 1.00 93.31 80 GLY A N 1
ATOM 596 C CA . GLY A 1 80 ? 12.806 3.814 -17.552 1.00 93.31 80 GLY A CA 1
ATOM 597 C C . GLY A 1 80 ? 11.578 3.638 -16.650 1.00 93.31 80 GLY A C 1
ATOM 598 O O . GLY A 1 80 ? 10.490 4.064 -17.035 1.00 93.31 80 GLY A O 1
ATOM 599 N N . TYR A 1 81 ? 11.741 3.016 -15.483 1.00 95.31 81 TYR A N 1
ATOM 600 C CA . TYR A 1 81 ? 10.695 2.833 -14.473 1.00 95.31 81 TYR A CA 1
ATOM 601 C C . TYR A 1 81 ? 10.986 3.580 -13.166 1.00 95.31 81 TYR A C 1
ATOM 603 O O . TYR A 1 81 ? 10.171 3.523 -12.247 1.00 95.31 81 TYR A O 1
ATOM 611 N N . ASP A 1 82 ? 12.120 4.278 -13.067 1.00 95.19 82 ASP A N 1
ATOM 612 C CA . ASP A 1 82 ? 12.528 4.936 -11.831 1.00 95.19 82 ASP A CA 1
ATOM 613 C C . ASP A 1 82 ? 11.563 6.080 -11.499 1.00 95.19 82 ASP A C 1
ATOM 615 O O . ASP A 1 82 ? 11.274 6.955 -12.318 1.00 95.19 82 ASP A O 1
ATOM 619 N N . LEU A 1 83 ? 11.066 6.076 -10.265 1.00 96.00 83 LEU A N 1
ATOM 620 C CA . LEU A 1 83 ? 10.118 7.062 -9.768 1.00 96.00 83 LEU A CA 1
ATOM 621 C C . LEU A 1 83 ? 10.535 7.503 -8.368 1.00 96.00 83 LEU A C 1
ATOM 623 O O . LEU A 1 83 ? 10.644 6.690 -7.447 1.00 96.00 83 LEU A O 1
ATOM 627 N N . ALA A 1 84 ? 10.772 8.800 -8.193 1.00 94.81 84 ALA A N 1
ATOM 628 C CA . ALA A 1 84 ? 11.043 9.378 -6.882 1.00 94.81 84 ALA A CA 1
ATOM 629 C C . ALA A 1 84 ? 9.752 9.509 -6.066 1.00 94.81 84 ALA A C 1
ATOM 631 O O . ALA A 1 84 ? 8.682 9.781 -6.609 1.00 94.81 84 ALA A O 1
ATOM 632 N N . LEU A 1 85 ? 9.858 9.352 -4.746 1.00 91.75 85 LEU A N 1
ATOM 633 C CA . LEU A 1 85 ? 8.716 9.531 -3.855 1.00 91.75 85 LEU A CA 1
ATOM 634 C C . LEU A 1 85 ? 8.169 10.962 -3.975 1.00 91.75 85 LEU A C 1
ATOM 636 O O . LEU A 1 85 ? 8.932 11.926 -3.917 1.00 91.75 85 LEU A O 1
ATOM 640 N N . GLY A 1 86 ? 6.856 11.091 -4.157 1.00 86.69 86 GLY A N 1
ATOM 641 C CA . GLY A 1 86 ? 6.185 12.382 -4.345 1.00 86.69 86 GLY A CA 1
ATOM 642 C C . GLY A 1 86 ? 6.281 12.951 -5.765 1.00 86.69 86 GLY A C 1
ATOM 643 O O . GLY A 1 86 ? 5.675 13.986 -6.041 1.00 86.69 86 GLY A O 1
ATOM 644 N N . ALA A 1 87 ? 6.989 12.286 -6.683 1.00 89.81 87 ALA A N 1
ATOM 645 C CA . ALA A 1 87 ? 6.944 12.633 -8.096 1.00 89.81 87 ALA A CA 1
ATOM 646 C C . ALA A 1 87 ? 5.683 12.049 -8.745 1.00 89.81 87 ALA A C 1
ATOM 648 O O . ALA A 1 87 ? 5.363 10.874 -8.570 1.00 89.81 87 ALA A O 1
ATOM 649 N N . ALA A 1 88 ? 4.991 12.865 -9.538 1.00 89.69 88 ALA A N 1
ATOM 650 C CA . ALA A 1 88 ? 3.951 12.381 -10.432 1.00 89.69 88 ALA A CA 1
ATOM 651 C C . ALA A 1 88 ? 4.591 12.053 -11.793 1.00 89.69 88 ALA A C 1
ATOM 653 O O . ALA A 1 88 ? 5.186 12.948 -12.402 1.00 89.69 88 ALA A O 1
ATOM 654 N N . PRO A 1 89 ? 4.494 10.807 -12.289 1.00 91.81 89 PRO A N 1
ATOM 655 C CA . PRO A 1 89 ? 4.985 10.479 -13.619 1.00 91.81 89 PRO A CA 1
ATOM 656 C C . PRO A 1 89 ? 4.178 11.240 -14.675 1.00 91.81 89 PRO A C 1
ATOM 658 O O . PRO A 1 89 ? 2.957 11.374 -14.571 1.00 91.81 89 PRO A O 1
ATOM 661 N N . ALA A 1 90 ? 4.857 11.733 -15.707 1.00 85.25 90 ALA A N 1
ATOM 662 C CA . ALA A 1 90 ? 4.188 12.282 -16.876 1.00 85.25 90 ALA A CA 1
ATOM 663 C C . ALA A 1 90 ? 3.707 11.138 -17.778 1.00 85.25 90 ALA A C 1
ATOM 665 O O . ALA A 1 90 ? 4.418 10.152 -17.975 1.00 85.25 90 ALA A O 1
ATOM 666 N N . GLY A 1 91 ? 2.517 11.285 -18.363 1.00 81.06 91 GLY A N 1
ATOM 667 C CA . GLY A 1 91 ? 2.103 10.414 -19.460 1.00 81.06 91 GLY A CA 1
ATOM 668 C C . GLY A 1 91 ? 3.058 10.576 -20.648 1.00 81.06 91 GLY A C 1
ATOM 669 O O . GLY A 1 91 ? 3.443 11.694 -20.990 1.00 81.06 91 GLY A O 1
ATOM 670 N N . GLY A 1 92 ? 3.447 9.463 -21.269 1.00 86.31 92 GLY A N 1
ATOM 671 C CA . GLY A 1 92 ? 4.353 9.442 -22.418 1.00 86.31 92 GLY A CA 1
ATOM 672 C C . GLY A 1 92 ? 3.882 8.497 -23.522 1.00 86.31 92 GLY A C 1
ATOM 673 O O . GLY A 1 92 ? 2.915 7.755 -23.363 1.00 86.31 92 GLY A O 1
ATOM 674 N N . ALA A 1 93 ? 4.564 8.535 -24.668 1.00 87.94 93 ALA A N 1
ATOM 675 C CA . ALA A 1 93 ? 4.265 7.657 -25.803 1.00 87.94 93 ALA A CA 1
ATOM 676 C C . ALA A 1 93 ? 4.948 6.281 -25.704 1.00 87.94 93 ALA A C 1
ATOM 678 O O . ALA A 1 93 ? 4.545 5.351 -26.397 1.00 87.94 93 ALA A O 1
ATOM 679 N N . SER A 1 94 ? 5.985 6.147 -24.872 1.00 92.25 94 SER A N 1
ATOM 680 C CA . SER A 1 94 ? 6.661 4.869 -24.656 1.00 92.25 94 SER A CA 1
ATOM 681 C C . SER A 1 94 ? 5.859 3.976 -23.710 1.00 92.25 94 SER A C 1
ATOM 683 O O . SER A 1 94 ? 5.198 4.465 -22.792 1.00 92.25 94 SER A O 1
ATOM 685 N N . VAL A 1 95 ? 5.950 2.660 -23.917 1.00 91.12 95 VAL A N 1
ATOM 686 C CA . VAL A 1 95 ? 5.223 1.651 -23.126 1.00 91.12 95 VAL A CA 1
ATOM 687 C C . VAL A 1 95 ? 5.505 1.816 -21.630 1.00 91.12 95 VAL A C 1
ATOM 689 O O . VAL A 1 95 ? 4.576 1.963 -20.851 1.00 91.12 95 VAL A O 1
ATOM 692 N N . ASN A 1 96 ? 6.774 1.955 -21.234 1.00 94.00 96 ASN A N 1
ATOM 693 C CA . ASN A 1 96 ? 7.155 2.160 -19.832 1.00 94.00 96 ASN A CA 1
ATOM 694 C C . ASN A 1 96 ? 6.557 3.437 -19.212 1.00 94.00 96 ASN A C 1
ATOM 696 O O . ASN A 1 96 ? 6.154 3.427 -18.053 1.00 94.00 96 ASN A O 1
ATOM 700 N N . ALA A 1 97 ? 6.475 4.537 -19.969 1.00 93.69 97 ALA A N 1
ATOM 701 C CA . ALA A 1 97 ? 5.894 5.777 -19.461 1.00 93.69 97 ALA A CA 1
ATOM 702 C C . ALA A 1 97 ? 4.378 5.634 -19.267 1.00 93.69 97 ALA A C 1
ATOM 704 O O . ALA A 1 97 ? 3.828 6.158 -18.300 1.00 93.69 97 ALA A O 1
ATOM 705 N N . GLN A 1 98 ? 3.705 4.898 -20.157 1.00 94.81 98 GLN A N 1
ATOM 706 C CA . GLN A 1 98 ? 2.287 4.563 -20.012 1.00 94.81 98 GLN A CA 1
ATOM 707 C C . GLN A 1 98 ? 2.045 3.616 -18.837 1.00 94.81 98 GLN A C 1
ATOM 709 O O . GLN A 1 98 ? 1.115 3.855 -18.069 1.00 94.81 98 GLN A O 1
ATOM 714 N N . ASP A 1 99 ? 2.897 2.606 -18.658 1.00 95.25 99 ASP A N 1
ATOM 715 C CA . ASP A 1 99 ? 2.807 1.639 -17.564 1.00 95.25 99 ASP A CA 1
ATOM 716 C C . ASP A 1 99 ? 2.932 2.338 -16.207 1.00 95.25 99 ASP A C 1
ATOM 718 O O . ASP A 1 99 ? 2.031 2.230 -15.372 1.00 95.25 99 ASP A O 1
ATOM 722 N N . VAL A 1 100 ? 3.998 3.126 -16.007 1.00 96.12 100 VAL A N 1
ATOM 723 C CA . VAL A 1 100 ? 4.231 3.867 -14.756 1.00 96.12 100 VAL A CA 1
ATOM 724 C C . VAL A 1 100 ? 3.125 4.895 -14.515 1.00 96.12 100 VAL A C 1
ATOM 726 O O . VAL A 1 100 ? 2.641 5.017 -13.390 1.00 96.12 100 VAL A O 1
ATOM 729 N N . PHE A 1 101 ? 2.673 5.608 -15.553 1.00 96.62 101 PHE A N 1
ATOM 730 C CA . PHE A 1 101 ? 1.578 6.569 -15.422 1.00 96.62 101 PHE A CA 1
ATOM 731 C C . PHE A 1 101 ? 0.262 5.891 -15.025 1.00 96.62 101 PHE A C 1
ATOM 733 O O . PHE A 1 101 ? -0.366 6.293 -14.047 1.00 96.62 101 PHE A O 1
ATOM 740 N N . ALA A 1 102 ? -0.154 4.848 -15.745 1.00 96.00 102 ALA A N 1
ATOM 741 C CA . ALA A 1 102 ? -1.406 4.147 -15.485 1.00 96.00 102 ALA A CA 1
ATOM 742 C C . ALA A 1 102 ? -1.400 3.466 -14.109 1.00 96.00 102 ALA A C 1
ATOM 744 O O . ALA A 1 102 ? -2.402 3.515 -13.390 1.00 96.00 102 ALA A O 1
ATOM 745 N N . TRP A 1 103 ? -0.268 2.876 -13.725 1.00 97.12 103 TRP A N 1
ATOM 746 C CA . TRP A 1 103 ? -0.063 2.322 -12.393 1.00 97.12 103 TRP A CA 1
ATOM 747 C C . TRP A 1 103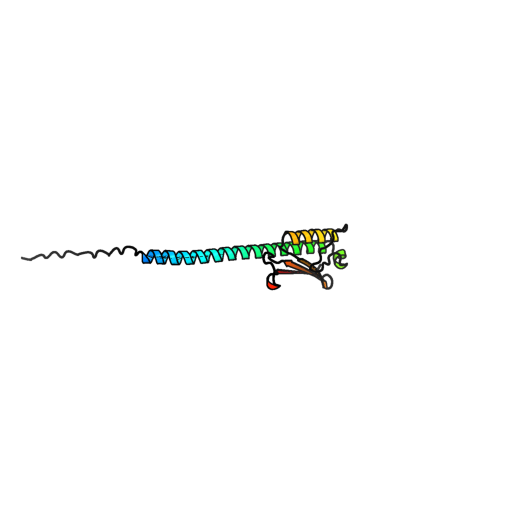 ? -0.167 3.399 -11.311 1.00 97.12 103 TRP A C 1
ATOM 749 O O . TRP A 1 103 ? -0.926 3.231 -10.357 1.00 97.12 103 TRP A O 1
ATOM 759 N N . TYR A 1 104 ? 0.511 4.538 -11.478 1.00 96.75 104 TYR A N 1
ATOM 760 C CA . TYR A 1 104 ? 0.457 5.633 -10.511 1.00 96.75 104 TYR A CA 1
ATOM 761 C C . TYR A 1 104 ? -0.969 6.169 -10.336 1.00 96.75 104 TYR A C 1
ATOM 763 O O . TYR A 1 104 ? -1.410 6.377 -9.209 1.00 96.75 104 TYR A O 1
ATOM 771 N N . GLN A 1 105 ? -1.733 6.303 -11.428 1.00 96.12 105 GLN A N 1
ATOM 772 C CA . GLN A 1 105 ? -3.150 6.672 -11.355 1.00 96.12 105 GLN A CA 1
ATOM 773 C C . GLN A 1 105 ? -3.965 5.652 -10.546 1.00 96.12 105 GLN A C 1
ATOM 775 O O . GLN A 1 105 ? -4.796 6.039 -9.724 1.00 96.12 105 GLN A O 1
ATOM 780 N N . ARG A 1 106 ? -3.732 4.342 -10.725 1.00 96.94 106 ARG A N 1
ATOM 781 C CA . ARG A 1 106 ? -4.386 3.307 -9.903 1.00 96.94 106 ARG A CA 1
ATOM 782 C C . ARG A 1 106 ? -3.996 3.418 -8.431 1.00 96.94 106 ARG A C 1
ATOM 784 O O . ARG A 1 106 ? -4.883 3.344 -7.583 1.00 96.94 106 ARG A O 1
ATOM 791 N N . VAL A 1 107 ? -2.719 3.654 -8.124 1.00 96.56 107 VAL A N 1
ATOM 792 C CA . VAL A 1 107 ? -2.241 3.877 -6.750 1.00 96.56 107 VAL A CA 1
ATOM 793 C C . VAL A 1 107 ? -2.987 5.043 -6.101 1.00 96.56 107 VAL A C 1
ATOM 795 O O . VAL A 1 107 ? -3.572 4.865 -5.035 1.00 96.56 107 VAL A O 1
ATOM 798 N N . THR A 1 108 ? -3.038 6.207 -6.752 1.00 94.25 108 THR A N 1
ATOM 799 C CA . THR A 1 108 ? -3.692 7.402 -6.192 1.00 94.25 108 THR A CA 1
ATOM 800 C C . THR A 1 108 ? -5.215 7.298 -6.131 1.00 94.25 108 THR A C 1
ATOM 802 O O . THR A 1 108 ? -5.836 7.977 -5.319 1.00 94.25 108 THR A O 1
ATOM 805 N N . ASN A 1 109 ? -5.827 6.455 -6.967 1.00 94.75 109 ASN A N 1
ATOM 806 C CA . ASN A 1 109 ? -7.272 6.216 -6.952 1.00 94.75 109 ASN A CA 1
ATOM 807 C C . ASN A 1 109 ? -7.701 5.213 -5.870 1.00 94.75 109 ASN A C 1
ATOM 809 O O . ASN A 1 109 ? -8.799 5.331 -5.329 1.00 94.75 109 ASN A O 1
ATOM 813 N N . LEU A 1 110 ? -6.872 4.206 -5.577 1.00 94.12 110 LEU A N 1
ATOM 814 C CA . LEU A 1 110 ? -7.214 3.121 -4.651 1.00 94.12 110 LEU A CA 1
ATOM 815 C C . LEU A 1 110 ? -6.728 3.366 -3.221 1.00 94.12 110 LEU A C 1
ATOM 817 O O . LEU A 1 110 ? -7.319 2.835 -2.279 1.00 94.12 110 LEU A O 1
ATOM 821 N N . LEU A 1 111 ? -5.658 4.143 -3.050 1.00 93.12 111 LEU A N 1
ATOM 822 C CA . LEU A 1 111 ? -5.069 4.445 -1.752 1.00 93.12 111 LEU A CA 1
ATOM 823 C C . LEU A 1 111 ? -5.206 5.950 -1.440 1.00 93.12 111 LEU A C 1
ATOM 825 O O . LEU A 1 111 ? -4.891 6.792 -2.283 1.00 93.12 111 LEU A O 1
ATOM 829 N N . PRO A 1 112 ? -5.673 6.321 -0.234 1.00 90.50 112 PRO A N 1
ATOM 830 C CA . PRO A 1 112 ? -5.920 7.717 0.118 1.00 90.50 112 PRO A CA 1
ATOM 831 C C . PRO A 1 112 ? -4.613 8.500 0.284 1.00 90.50 112 PRO A C 1
ATOM 833 O O . PRO A 1 112 ? -3.696 8.052 0.968 1.00 90.50 112 PRO A O 1
ATOM 836 N N . ALA A 1 113 ? -4.535 9.686 -0.334 1.00 88.94 113 ALA A N 1
ATOM 837 C CA . ALA A 1 113 ? -3.349 10.554 -0.294 1.00 88.94 113 ALA A CA 1
ATOM 838 C C . ALA A 1 113 ? -2.037 9.802 -0.602 1.00 88.94 113 ALA A C 1
ATOM 840 O O . ALA A 1 113 ? -1.004 10.029 0.033 1.00 88.94 113 ALA A O 1
ATOM 841 N N . ALA A 1 114 ? -2.106 8.864 -1.549 1.00 92.12 114 ALA A N 1
ATOM 842 C CA . ALA A 1 114 ? -1.009 7.959 -1.808 1.00 92.12 114 ALA A CA 1
ATOM 843 C C . ALA A 1 114 ? 0.132 8.604 -2.593 1.00 92.12 114 ALA A C 1
ATOM 845 O O . ALA A 1 114 ? -0.065 9.460 -3.454 1.00 92.12 114 ALA A O 1
ATOM 846 N N . GLN A 1 115 ? 1.333 8.133 -2.297 1.00 93.56 115 GLN A N 1
ATOM 847 C CA . GLN A 1 115 ? 2.576 8.422 -2.986 1.00 93.56 115 GLN A CA 1
ATOM 848 C C . GLN A 1 115 ? 3.274 7.101 -3.282 1.00 93.56 115 GLN A C 1
ATOM 850 O O . GLN A 1 115 ? 3.105 6.110 -2.565 1.00 93.56 115 GLN A O 1
ATOM 855 N N . ALA A 1 116 ? 4.079 7.089 -4.334 1.00 95.44 116 ALA A N 1
ATOM 856 C CA . ALA A 1 116 ? 4.783 5.898 -4.759 1.00 95.44 116 ALA A CA 1
ATOM 857 C C . ALA A 1 116 ? 6.215 6.225 -5.167 1.00 95.44 116 ALA A C 1
ATOM 859 O O . ALA A 1 116 ? 6.502 7.336 -5.612 1.00 95.44 116 ALA A O 1
ATOM 860 N N . SER A 1 117 ? 7.105 5.252 -5.022 1.00 96.81 117 SER A N 1
ATOM 861 C CA . SER A 1 117 ? 8.457 5.308 -5.558 1.00 96.81 117 SER A CA 1
ATOM 862 C C . SER A 1 117 ? 8.903 3.944 -6.070 1.00 96.81 117 SER A C 1
ATOM 864 O O . SER A 1 117 ? 8.455 2.897 -5.598 1.00 96.81 117 SER A O 1
ATOM 866 N N . ILE A 1 118 ? 9.797 3.980 -7.049 1.00 97.19 118 ILE A N 1
ATOM 867 C CA . ILE A 1 118 ? 10.473 2.833 -7.644 1.00 97.19 118 ILE A CA 1
ATOM 868 C C . ILE A 1 118 ? 11.937 3.244 -7.728 1.00 97.19 118 ILE A C 1
ATOM 870 O O . ILE A 1 118 ? 12.261 4.228 -8.391 1.00 97.19 118 ILE A O 1
ATOM 874 N N . GLN A 1 119 ? 12.804 2.566 -6.982 1.00 96.88 119 GLN A N 1
ATOM 875 C CA . GLN A 1 119 ? 14.211 2.947 -6.862 1.00 96.88 119 GLN A CA 1
ATOM 876 C C . GLN A 1 119 ? 15.116 1.719 -7.007 1.00 96.88 119 GLN A C 1
ATOM 878 O O . GLN A 1 119 ? 14.871 0.713 -6.327 1.00 96.88 119 GLN A O 1
ATOM 883 N N . PRO A 1 120 ? 16.168 1.774 -7.841 1.00 95.56 120 PRO A N 1
ATOM 884 C CA . PRO A 1 120 ? 17.183 0.733 -7.872 1.00 95.56 120 PRO A CA 1
ATOM 885 C C . PRO A 1 120 ? 18.017 0.780 -6.584 1.00 95.56 120 PRO A C 1
ATOM 887 O O . PRO A 1 120 ? 18.412 1.847 -6.116 1.00 95.56 120 PRO A O 1
ATOM 890 N N . ILE A 1 121 ? 18.304 -0.386 -6.007 1.00 95.44 121 ILE A N 1
ATOM 891 C CA . ILE A 1 121 ? 19.171 -0.534 -4.821 1.00 95.44 121 ILE A CA 1
ATOM 892 C C . ILE A 1 121 ? 20.419 -1.385 -5.101 1.00 95.44 121 ILE A C 1
ATOM 894 O O . ILE A 1 121 ? 21.220 -1.642 -4.206 1.00 95.44 121 ILE A O 1
ATOM 898 N N . GLY A 1 122 ? 20.584 -1.842 -6.340 1.00 91.00 122 GLY A N 1
ATOM 899 C CA . GLY A 1 122 ? 21.698 -2.664 -6.793 1.00 91.00 122 GLY A CA 1
ATOM 900 C C . GLY A 1 122 ? 21.528 -3.051 -8.259 1.00 91.00 122 GLY A C 1
ATOM 901 O O . GLY A 1 122 ? 20.628 -2.564 -8.941 1.00 91.00 122 GLY A O 1
ATOM 902 N N . VAL A 1 123 ? 22.381 -3.951 -8.749 1.00 89.25 123 VAL A N 1
ATOM 903 C CA . VAL A 1 123 ? 22.258 -4.484 -10.114 1.00 89.25 123 VAL A CA 1
ATOM 904 C C . VAL A 1 123 ? 21.016 -5.364 -10.190 1.00 89.25 123 VAL A C 1
ATO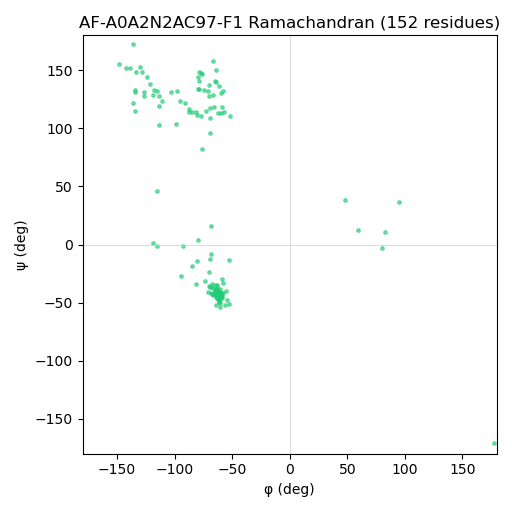M 906 O O . VAL A 1 123 ? 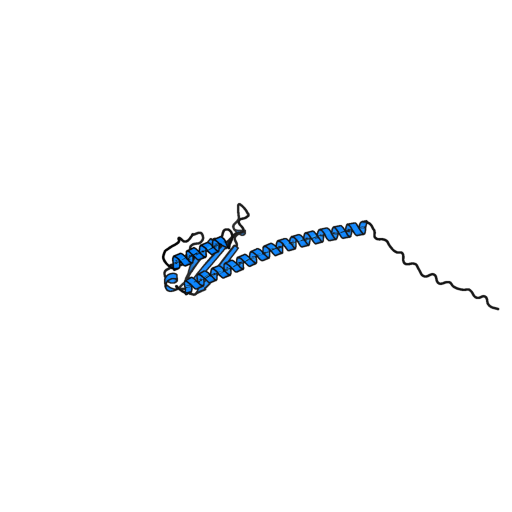20.943 -6.371 -9.492 1.00 89.25 123 VAL A O 1
ATOM 909 N N . ASP A 1 124 ? 20.050 -4.986 -11.028 1.00 91.00 124 ASP A N 1
ATOM 910 C CA . ASP A 1 124 ? 18.759 -5.673 -11.189 1.00 91.00 124 ASP A CA 1
ATOM 911 C C . ASP A 1 124 ? 17.898 -5.778 -9.925 1.00 91.00 124 ASP A C 1
ATOM 913 O O . ASP A 1 124 ? 16.912 -6.508 -9.929 1.00 91.00 124 ASP A O 1
ATOM 917 N N . VAL A 1 125 ? 18.219 -5.057 -8.849 1.00 95.88 125 VAL A N 1
ATOM 918 C CA . VAL A 1 125 ? 17.424 -5.081 -7.616 1.00 95.88 125 VAL A CA 1
ATOM 919 C C . VAL A 1 125 ? 16.723 -3.745 -7.435 1.00 95.88 125 VAL A C 1
ATOM 921 O O . VAL A 1 125 ? 17.373 -2.703 -7.358 1.00 95.88 125 VAL A O 1
ATOM 924 N N . TYR A 1 126 ? 15.399 -3.790 -7.320 1.00 96.94 126 TYR A N 1
ATOM 925 C CA . TYR A 1 126 ? 14.531 -2.623 -7.217 1.00 96.94 126 TYR A CA 1
ATOM 926 C C . TYR A 1 126 ? 13.681 -2.697 -5.962 1.00 96.94 126 TYR A C 1
ATOM 928 O O . TYR A 1 126 ? 13.214 -3.763 -5.562 1.00 96.94 126 TYR A O 1
ATOM 936 N N . THR A 1 127 ? 13.448 -1.537 -5.364 1.00 97.56 127 THR A N 1
ATOM 937 C CA . THR A 1 127 ? 12.525 -1.366 -4.251 1.00 97.56 127 THR A CA 1
ATOM 938 C C . THR A 1 127 ? 11.354 -0.508 -4.702 1.00 97.56 127 THR A C 1
ATOM 940 O O . THR A 1 127 ? 11.531 0.647 -5.086 1.00 97.56 127 THR A O 1
ATOM 943 N N . VAL A 1 128 ? 10.153 -1.081 -4.633 1.00 97.75 128 VAL A N 1
ATOM 944 C CA . VAL A 1 128 ? 8.887 -0.373 -4.824 1.00 97.75 128 VAL A CA 1
ATOM 945 C C . VAL A 1 128 ? 8.360 0.013 -3.450 1.00 97.75 128 VAL A C 1
ATOM 947 O O . VAL A 1 128 ? 8.176 -0.850 -2.592 1.00 97.75 128 VAL A O 1
ATOM 950 N N . THR A 1 129 ? 8.117 1.303 -3.234 1.00 97.44 129 THR A N 1
ATOM 951 C CA . THR A 1 129 ? 7.541 1.820 -1.987 1.00 97.44 129 THR A CA 1
ATOM 952 C C . THR A 1 129 ? 6.221 2.508 -2.278 1.00 97.44 129 THR A C 1
ATOM 954 O O . THR A 1 129 ? 6.147 3.389 -3.128 1.00 97.44 129 THR A O 1
ATOM 957 N N . LEU A 1 130 ? 5.184 2.124 -1.544 1.00 96.75 130 LEU A N 1
ATOM 958 C CA . LEU A 1 130 ? 3.881 2.771 -1.531 1.00 96.75 130 LEU A CA 1
ATOM 959 C C . LEU A 1 130 ? 3.660 3.382 -0.152 1.00 96.75 130 LEU A C 1
ATOM 961 O O . LEU A 1 130 ? 3.799 2.704 0.866 1.00 96.75 130 LEU A O 1
ATOM 965 N N . GLN A 1 131 ? 3.312 4.662 -0.120 1.00 94.75 131 GLN A N 1
ATOM 966 C CA . GLN A 1 131 ? 2.943 5.372 1.097 1.00 94.75 131 GLN A CA 1
ATOM 967 C C . GLN A 1 131 ? 1.543 5.934 0.950 1.00 94.75 131 GLN A C 1
ATOM 969 O O . GLN A 1 131 ? 1.205 6.458 -0.102 1.00 94.75 131 GLN A O 1
ATOM 974 N N . TRP A 1 132 ? 0.724 5.838 1.987 1.00 93.12 132 TRP A N 1
ATOM 975 C CA . TRP A 1 132 ? -0.609 6.433 1.998 1.00 93.12 132 TRP A CA 1
ATOM 976 C C . TRP A 1 132 ? -0.980 6.845 3.415 1.00 93.12 132 TRP A C 1
ATOM 978 O O . TRP A 1 132 ? -0.457 6.297 4.385 1.00 93.12 132 TRP A O 1
ATOM 988 N N . SER A 1 133 ? -1.873 7.817 3.550 1.00 86.69 133 SER A N 1
ATOM 989 C CA . SER A 1 133 ? -2.348 8.280 4.852 1.00 86.69 133 SER A CA 1
ATOM 990 C C . SER A 1 133 ? -3.863 8.403 4.846 1.00 86.69 133 SER A C 1
ATOM 992 O O . SER A 1 133 ? -4.481 8.693 3.820 1.00 86.69 133 SER A O 1
ATOM 994 N N . ASP A 1 134 ? -4.487 8.179 6.002 1.00 71.62 134 ASP A N 1
ATOM 995 C CA . ASP A 1 134 ? -5.909 8.475 6.164 1.00 71.62 134 ASP A CA 1
ATOM 996 C C . ASP A 1 134 ? -6.071 9.997 6.310 1.00 71.62 134 ASP A C 1
ATOM 998 O O . ASP A 1 134 ? -6.116 10.558 7.403 1.00 71.62 134 ASP A O 1
ATOM 1002 N N . SER A 1 135 ? -6.081 10.704 5.179 1.00 54.88 135 SER A N 1
ATOM 1003 C CA . SER A 1 135 ? -6.050 12.170 5.086 1.00 54.88 135 SER A CA 1
ATOM 1004 C C . SER A 1 135 ? -7.316 12.881 5.590 1.00 54.88 135 SER A C 1
ATOM 1006 O O . SER A 1 135 ? -7.495 14.077 5.363 1.00 54.88 135 SER A O 1
ATOM 1008 N N . LYS A 1 136 ? -8.181 12.199 6.352 1.00 54.78 136 LYS A N 1
ATOM 1009 C CA . LYS A 1 136 ? -9.314 12.830 7.048 1.00 54.78 136 LYS A CA 1
ATOM 1010 C C . LYS A 1 136 ? -8.883 13.738 8.203 1.00 54.78 136 LYS A C 1
ATOM 1012 O O . LYS A 1 136 ? -9.696 14.517 8.696 1.00 54.78 136 LYS A O 1
ATOM 1017 N N . ARG A 1 137 ? -7.618 13.680 8.629 1.00 49.28 137 ARG A N 1
ATOM 1018 C CA . ARG A 1 137 ? -7.056 14.576 9.644 1.00 49.28 137 ARG A CA 1
ATOM 1019 C C . ARG A 1 137 ? -6.283 15.711 8.967 1.00 49.28 137 ARG A C 1
ATOM 1021 O O . ARG A 1 137 ? -5.166 15.521 8.494 1.00 49.28 137 ARG A O 1
ATOM 1028 N N . ALA A 1 138 ? -6.871 16.907 8.926 1.00 38.34 138 ALA A N 1
ATOM 1029 C CA . ALA A 1 138 ? -6.129 18.120 8.587 1.00 38.34 138 ALA A CA 1
ATOM 1030 C C . ALA A 1 138 ? -4.959 18.273 9.580 1.00 38.34 138 ALA A C 1
ATOM 1032 O O . ALA A 1 138 ? -5.186 18.424 10.779 1.00 38.34 138 ALA A O 1
ATOM 1033 N N . GLY A 1 139 ? -3.720 18.169 9.087 1.00 49.06 139 GLY A N 1
ATOM 1034 C CA . GLY A 1 139 ? -2.508 18.147 9.915 1.00 49.06 139 GLY A CA 1
ATOM 1035 C C . GLY A 1 139 ? -1.984 16.747 10.266 1.00 49.06 139 GLY A C 1
ATOM 1036 O O . GLY A 1 139 ? -1.506 16.553 11.381 1.00 49.06 139 GLY A O 1
ATOM 1037 N N . ALA A 1 140 ? -2.083 15.775 9.349 1.00 47.88 140 ALA A N 1
ATOM 1038 C CA . ALA A 1 140 ? -1.504 14.441 9.519 1.00 47.88 140 ALA A CA 1
ATOM 1039 C C . ALA A 1 140 ? -0.010 14.531 9.893 1.00 47.88 140 ALA A C 1
ATOM 1041 O O . ALA A 1 140 ? 0.832 14.944 9.094 1.00 47.88 140 ALA A O 1
ATOM 1042 N N . ALA A 1 141 ? 0.308 14.169 11.135 1.00 51.28 141 ALA A N 1
ATOM 1043 C CA . ALA A 1 141 ? 1.678 13.981 11.582 1.00 51.28 141 ALA A CA 1
ATOM 1044 C C . ALA A 1 141 ? 2.288 12.766 10.862 1.00 51.28 141 ALA A C 1
ATOM 1046 O O . ALA A 1 141 ? 1.567 11.863 10.442 1.00 51.28 141 ALA A O 1
ATOM 1047 N N . ALA A 1 142 ? 3.621 12.691 10.790 1.00 52.31 142 ALA A N 1
ATOM 1048 C CA . ALA A 1 142 ? 4.352 11.581 10.161 1.00 52.31 142 ALA A CA 1
ATOM 1049 C C . ALA A 1 142 ? 3.970 10.166 10.676 1.00 52.31 142 ALA A C 1
ATOM 1051 O O . ALA A 1 142 ? 4.321 9.180 10.037 1.00 52.31 142 ALA A O 1
ATOM 1052 N N . GLY A 1 143 ? 3.248 10.057 11.802 1.00 55.50 143 GLY A N 1
ATOM 1053 C CA . GLY A 1 143 ? 2.755 8.797 12.373 1.00 55.50 143 GLY A CA 1
ATOM 1054 C C . GLY A 1 143 ? 1.475 8.221 11.747 1.00 55.50 143 GLY A C 1
ATOM 1055 O O . GLY A 1 143 ? 1.195 7.048 11.976 1.00 55.50 143 GLY A O 1
ATOM 1056 N N . ASP A 1 144 ? 0.729 8.989 10.944 1.00 71.94 144 ASP A N 1
ATOM 1057 C CA . ASP A 1 144 ? -0.503 8.514 10.278 1.00 71.94 144 ASP A CA 1
ATOM 1058 C C . ASP A 1 144 ? -0.245 7.965 8.858 1.00 71.94 144 ASP A C 1
ATOM 1060 O O . ASP A 1 144 ? -1.163 7.491 8.181 1.00 71.94 144 ASP A O 1
ATOM 1064 N N . THR A 1 145 ? 1.009 7.998 8.398 1.00 83.62 145 THR A N 1
ATOM 1065 C CA . THR A 1 145 ? 1.409 7.484 7.085 1.00 83.62 145 THR A CA 1
ATOM 1066 C C . THR A 1 145 ? 1.749 5.999 7.173 1.00 83.62 145 THR A C 1
ATOM 1068 O O . THR A 1 145 ? 2.710 5.590 7.824 1.00 83.62 145 THR A O 1
ATOM 1071 N N . GLN A 1 146 ? 0.984 5.172 6.470 1.00 90.69 146 GLN A N 1
ATOM 1072 C CA . GLN A 1 146 ? 1.320 3.775 6.234 1.00 90.69 146 GLN A CA 1
ATOM 1073 C C . GLN A 1 146 ? 2.368 3.689 5.124 1.00 90.69 146 GLN A C 1
ATOM 1075 O O . GLN A 1 146 ? 2.232 4.333 4.088 1.00 90.69 146 GLN A O 1
ATOM 1080 N N . THR A 1 147 ? 3.404 2.879 5.338 1.00 93.69 147 THR A N 1
ATOM 1081 C CA . THR A 1 147 ? 4.411 2.555 4.320 1.00 93.69 147 THR A CA 1
ATOM 1082 C C . THR A 1 147 ? 4.386 1.058 4.044 1.00 93.69 147 THR A C 1
ATOM 1084 O O . THR A 1 147 ? 4.378 0.243 4.970 1.00 93.69 147 THR A O 1
ATOM 1087 N N . PHE A 1 148 ? 4.379 0.702 2.767 1.00 95.75 148 PHE A N 1
ATOM 1088 C CA . PHE A 1 148 ? 4.512 -0.658 2.272 1.00 95.75 148 PHE A CA 1
ATOM 1089 C C . PHE A 1 148 ? 5.651 -0.706 1.261 1.00 95.75 148 PHE A C 1
ATOM 1091 O O . PHE A 1 148 ? 5.712 0.120 0.353 1.00 95.75 148 PHE A O 1
ATOM 1098 N N . THR A 1 149 ? 6.549 -1.672 1.420 1.00 96.38 149 THR A N 1
ATOM 1099 C CA . THR A 1 149 ? 7.763 -1.770 0.613 1.00 96.38 149 THR A CA 1
ATOM 1100 C C . THR A 1 149 ? 7.949 -3.203 0.149 1.00 96.38 149 THR A C 1
ATOM 1102 O O . THR A 1 149 ? 7.855 -4.132 0.951 1.00 96.38 149 THR A O 1
ATOM 1105 N N . VAL A 1 150 ? 8.235 -3.373 -1.139 1.00 97.69 150 VAL A N 1
ATOM 1106 C CA . VAL A 1 150 ? 8.574 -4.661 -1.747 1.00 97.69 150 VAL A CA 1
ATOM 1107 C C . VAL A 1 150 ? 9.886 -4.504 -2.494 1.00 97.69 150 VAL A C 1
ATOM 1109 O O . VAL A 1 150 ? 10.033 -3.610 -3.325 1.00 97.69 150 VAL A O 1
ATOM 1112 N N . THR A 1 151 ? 10.832 -5.392 -2.209 1.00 97.06 151 THR A N 1
ATOM 1113 C CA . THR A 1 151 ? 12.093 -5.484 -2.944 1.00 97.06 151 THR A CA 1
ATOM 1114 C C . THR A 1 151 ? 12.028 -6.677 -3.886 1.00 97.06 151 THR A C 1
ATOM 1116 O O . THR A 1 151 ? 11.659 -7.778 -3.480 1.00 97.06 151 THR A O 1
ATOM 1119 N N . THR A 1 152 ? 12.391 -6.459 -5.144 1.00 95.94 152 THR A N 1
ATOM 1120 C CA . THR A 1 152 ? 12.435 -7.491 -6.177 1.00 95.94 152 THR A CA 1
ATOM 1121 C C . THR A 1 152 ? 13.786 -7.494 -6.867 1.00 95.94 152 THR A C 1
ATOM 1123 O O . THR A 1 152 ? 14.398 -6.445 -7.056 1.00 95.94 152 THR A O 1
ATOM 1126 N N . GLN A 1 153 ? 14.212 -8.676 -7.299 1.00 94.88 153 GLN A N 1
ATOM 1127 C CA . GLN A 1 153 ? 15.235 -8.826 -8.322 1.00 94.88 153 GLN A CA 1
ATOM 1128 C C . GLN A 1 153 ? 14.535 -9.066 -9.669 1.00 94.88 153 GLN A C 1
ATOM 1130 O O . GLN A 1 153 ? 13.580 -9.853 -9.738 1.00 94.88 153 GLN A O 1
ATOM 1135 N N . LEU A 1 154 ? 14.944 -8.332 -10.703 1.00 89.44 154 LEU A N 1
ATOM 1136 C CA . LEU A 1 154 ? 14.485 -8.504 -12.082 1.00 89.44 154 LEU A CA 1
ATOM 1137 C C . LEU A 1 154 ? 15.220 -9.643 -12.773 1.00 89.44 154 LEU A C 1
ATOM 1139 O O . LEU A 1 154 ? 16.367 -9.972 -12.382 1.00 89.44 154 LEU A O 1
#

Mean predicted aligned error: 9.55 Å

Solvent-accessible surface area (backbone atoms only — not comparable to full-atom values): 9059 Å² total; per-residue (Å²): 136,86,88,83,84,83,84,80,84,78,79,83,77,78,78,82,78,74,87,52,74,66,56,54,52,52,52,52,50,55,48,53,54,50,52,54,51,50,54,53,50,54,53,51,51,51,53,51,50,53,53,52,49,50,52,51,50,53,51,55,54,50,50,54,54,50,51,53,36,53,75,39,42,73,48,38,76,72,50,55,61,61,35,56,72,77,56,79,68,62,79,51,92,50,70,54,32,38,50,54,25,56,50,50,52,50,46,50,73,74,33,53,78,38,38,43,26,28,42,77,80,53,90,57,27,36,38,39,36,43,35,29,28,76,71,87,45,90,81,71,52,84,84,56,52,50,77,49,75,50,76,46,73,103